Protein AF-A0A2E7HI90-F1 (afdb_monomer)

Sequence (122 aa):
MKPWMAPFAGALSGFTSFVAHAGGLPVQVFLLGIKLDKTVYIATTVGFFTMINYIKFAPYAAIGFFTETTLLTSAVLAPLAVLCMALGVRLHDTVNQKTFYRVCYTMLLVVGLKLLADGLEF

Structure (mmCIF, N/CA/C/O backbone):
data_AF-A0A2E7HI90-F1
#
_entry.id   AF-A0A2E7HI90-F1
#
loop_
_atom_site.group_PDB
_atom_site.id
_atom_site.type_symbol
_atom_site.label_atom_id
_atom_site.label_alt_id
_atom_site.label_comp_id
_atom_site.label_asym_id
_atom_site.label_entity_id
_atom_site.label_seq_id
_atom_site.pdbx_PDB_ins_code
_atom_site.Cartn_x
_atom_site.Cartn_y
_atom_site.Cartn_z
_atom_site.occupancy
_atom_site.B_iso_or_equiv
_atom_site.auth_seq_id
_atom_site.auth_comp_id
_atom_site.auth_asym_id
_atom_site.auth_atom_id
_atom_site.pdbx_PDB_model_num
ATOM 1 N N . MET A 1 1 ? -0.570 12.300 16.773 1.00 65.25 1 MET A N 1
ATOM 2 C CA . MET A 1 1 ? 0.740 12.005 16.139 1.00 65.25 1 MET A CA 1
ATOM 3 C C . MET A 1 1 ? 1.402 13.310 15.730 1.00 65.25 1 MET A C 1
ATOM 5 O O . MET A 1 1 ? 0.690 14.286 15.534 1.00 65.25 1 MET A O 1
ATOM 9 N N . LYS A 1 2 ? 2.738 13.362 15.672 1.00 79.69 2 LYS A N 1
ATOM 10 C CA . LYS A 1 2 ? 3.470 14.592 15.320 1.00 79.69 2 LYS A CA 1
ATOM 11 C C . LYS A 1 2 ? 3.372 14.849 13.803 1.00 79.69 2 LYS A C 1
ATOM 13 O O . LYS A 1 2 ? 3.481 13.888 13.043 1.00 79.69 2 LYS A O 1
ATOM 18 N N . PRO A 1 3 ? 3.194 16.105 13.351 1.00 78.50 3 PRO A N 1
ATOM 19 C CA . PRO A 1 3 ? 2.875 16.423 11.952 1.00 78.50 3 PRO A CA 1
ATOM 20 C C . PRO A 1 3 ? 3.974 16.026 10.953 1.00 78.50 3 PRO A C 1
ATOM 22 O O . PRO A 1 3 ? 3.670 15.704 9.811 1.00 78.50 3 PRO A O 1
ATOM 25 N N . TRP A 1 4 ? 5.236 15.956 11.384 1.00 85.06 4 TRP A N 1
ATOM 26 C CA . TRP A 1 4 ? 6.366 15.554 10.536 1.00 85.06 4 TRP A CA 1
ATOM 27 C C . TRP A 1 4 ? 6.364 14.063 10.153 1.00 85.06 4 TRP A C 1
ATOM 29 O O . TRP A 1 4 ? 7.019 13.669 9.191 1.00 85.06 4 TRP A O 1
ATOM 39 N N . MET A 1 5 ? 5.621 13.220 10.877 1.00 87.19 5 MET A N 1
ATOM 40 C CA . MET A 1 5 ? 5.600 11.776 10.619 1.00 87.19 5 MET A CA 1
ATOM 41 C C . MET A 1 5 ? 4.919 11.435 9.286 1.00 87.19 5 MET A C 1
ATOM 43 O O . MET A 1 5 ? 5.274 10.438 8.666 1.00 87.19 5 MET A O 1
ATOM 47 N N . ALA A 1 6 ? 3.966 12.260 8.839 1.00 86.12 6 ALA A N 1
ATOM 48 C CA . ALA A 1 6 ? 3.257 12.067 7.576 1.00 86.12 6 ALA A CA 1
ATOM 49 C C . ALA A 1 6 ? 4.175 12.233 6.347 1.00 86.12 6 ALA A C 1
ATOM 51 O O . ALA A 1 6 ? 4.278 11.282 5.569 1.00 86.12 6 ALA A O 1
ATOM 52 N N . PRO A 1 7 ? 4.892 13.365 6.165 1.00 90.25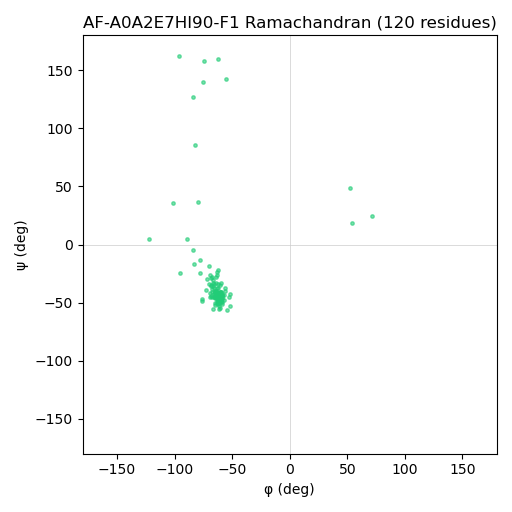 7 PRO A N 1
ATOM 53 C CA . PRO A 1 7 ? 5.813 13.509 5.039 1.00 90.25 7 PRO A CA 1
ATOM 54 C C . PRO A 1 7 ? 6.970 12.505 5.104 1.00 90.25 7 PRO A C 1
ATOM 56 O O . PRO A 1 7 ? 7.390 12.005 4.065 1.00 90.25 7 PRO A O 1
ATOM 59 N N . PHE A 1 8 ? 7.441 12.141 6.301 1.00 92.31 8 PHE A N 1
ATOM 60 C CA . PHE A 1 8 ? 8.480 11.122 6.458 1.00 92.31 8 PHE A CA 1
ATOM 61 C C . PHE A 1 8 ? 8.015 9.731 6.000 1.00 92.31 8 PHE A C 1
ATOM 63 O O . PHE A 1 8 ? 8.676 9.096 5.179 1.00 92.31 8 PHE A O 1
ATOM 70 N N . ALA A 1 9 ? 6.854 9.271 6.480 1.00 90.69 9 ALA A N 1
ATOM 71 C CA . ALA A 1 9 ? 6.281 7.992 6.064 1.00 90.69 9 ALA A CA 1
ATOM 72 C C . ALA A 1 9 ? 5.963 7.974 4.561 1.00 90.69 9 ALA A C 1
ATOM 74 O O . ALA A 1 9 ? 6.188 6.960 3.901 1.00 90.69 9 ALA A O 1
ATOM 75 N N . GLY A 1 10 ? 5.493 9.101 4.015 1.00 90.69 10 GLY A N 1
ATOM 76 C CA . GLY A 1 10 ? 5.239 9.268 2.587 1.00 90.69 10 GLY A CA 1
ATOM 77 C C . GLY A 1 10 ? 6.509 9.153 1.740 1.00 90.69 10 GLY A C 1
ATOM 78 O O . GLY A 1 10 ? 6.533 8.380 0.785 1.00 90.69 10 GLY A O 1
ATOM 79 N N . ALA A 1 11 ? 7.581 9.855 2.118 1.00 91.38 11 ALA A N 1
ATOM 80 C CA . ALA A 1 11 ? 8.864 9.795 1.419 1.00 91.38 11 ALA A CA 1
ATOM 81 C C . ALA A 1 11 ? 9.480 8.389 1.468 1.00 91.38 11 ALA A C 1
ATOM 83 O O . ALA A 1 11 ? 9.882 7.851 0.435 1.00 91.38 11 ALA A O 1
ATOM 84 N N . LEU A 1 12 ? 9.490 7.762 2.651 1.00 92.56 12 LEU A N 1
ATOM 85 C CA . LEU A 1 12 ? 10.012 6.407 2.826 1.00 92.56 12 LEU A CA 1
ATOM 86 C C . LEU A 1 12 ? 9.207 5.389 2.011 1.00 92.56 12 LEU A C 1
ATOM 88 O O . LEU A 1 12 ? 9.787 4.531 1.354 1.00 92.56 12 LEU A O 1
ATOM 92 N N . SER A 1 13 ? 7.879 5.519 2.001 1.00 92.12 13 SER A N 1
ATOM 93 C CA . SER A 1 13 ? 7.001 4.685 1.183 1.00 92.12 13 SER A CA 1
ATOM 94 C C . SER A 1 13 ? 7.254 4.869 -0.311 1.00 92.12 13 SER A C 1
ATOM 96 O O . SER A 1 13 ? 7.345 3.878 -1.028 1.00 92.12 13 SER A O 1
ATOM 98 N N . GLY A 1 14 ? 7.425 6.104 -0.792 1.00 90.25 14 GLY A N 1
ATOM 99 C CA . GLY A 1 14 ? 7.786 6.374 -2.186 1.00 90.25 14 GLY A CA 1
ATOM 100 C C . GLY A 1 14 ? 9.085 5.680 -2.589 1.00 90.25 14 GLY A C 1
ATOM 101 O O . GLY A 1 14 ? 9.118 4.968 -3.594 1.00 90.25 14 GLY A O 1
ATOM 102 N N . PHE A 1 15 ? 10.117 5.811 -1.755 1.00 90.62 15 PHE A N 1
ATOM 103 C CA . PHE A 1 15 ? 11.408 5.162 -1.964 1.00 90.62 15 PHE A CA 1
ATOM 104 C C . PHE A 1 15 ? 11.292 3.630 -1.999 1.00 90.62 15 PHE A C 1
ATOM 106 O O . PHE A 1 15 ? 11.664 3.004 -2.994 1.00 90.62 15 PHE A O 1
ATOM 113 N N . THR A 1 16 ? 10.711 3.007 -0.967 1.00 88.94 16 THR A N 1
ATOM 114 C CA . THR A 1 16 ? 10.599 1.538 -0.905 1.00 88.94 16 THR A CA 1
ATOM 1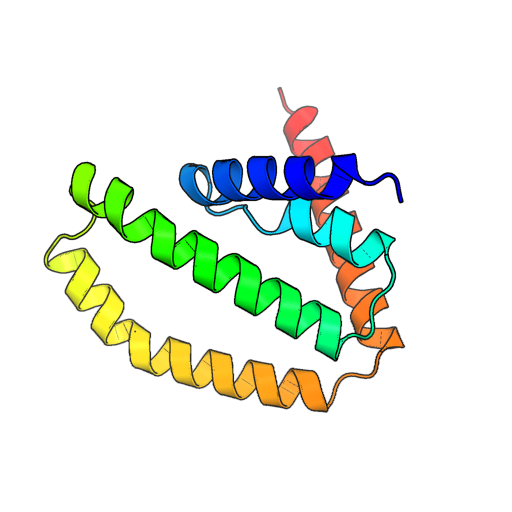15 C C . THR A 1 16 ? 9.649 0.977 -1.962 1.00 88.94 16 THR A C 1
ATOM 117 O O . THR A 1 16 ? 9.841 -0.145 -2.430 1.00 88.94 16 THR A O 1
ATOM 120 N N . SER A 1 17 ? 8.649 1.753 -2.390 1.00 88.94 17 SER A N 1
ATOM 121 C CA . SER A 1 17 ? 7.740 1.389 -3.479 1.00 88.94 17 SER A CA 1
ATOM 122 C C . SER A 1 17 ? 8.444 1.365 -4.834 1.00 88.94 17 SER A C 1
ATOM 124 O O . SER A 1 17 ? 8.091 0.546 -5.682 1.00 88.94 17 SER A O 1
ATOM 126 N N . PHE A 1 18 ? 9.417 2.249 -5.061 1.00 87.38 18 PHE A N 1
ATOM 127 C CA . PHE A 1 18 ? 10.195 2.255 -6.297 1.00 87.38 18 PHE A CA 1
ATOM 128 C C . PHE A 1 18 ? 11.245 1.136 -6.318 1.00 87.38 18 PHE A C 1
ATOM 130 O O . PHE A 1 18 ? 11.317 0.410 -7.303 1.00 87.38 18 PHE A O 1
ATOM 137 N N . VAL A 1 19 ? 12.002 0.965 -5.225 1.00 85.19 19 VAL A N 1
ATOM 138 C CA . VAL A 1 19 ? 13.139 0.027 -5.156 1.00 85.19 19 VAL A CA 1
ATOM 139 C C . VAL A 1 19 ? 12.702 -1.432 -5.008 1.00 85.19 19 VAL A C 1
ATOM 141 O O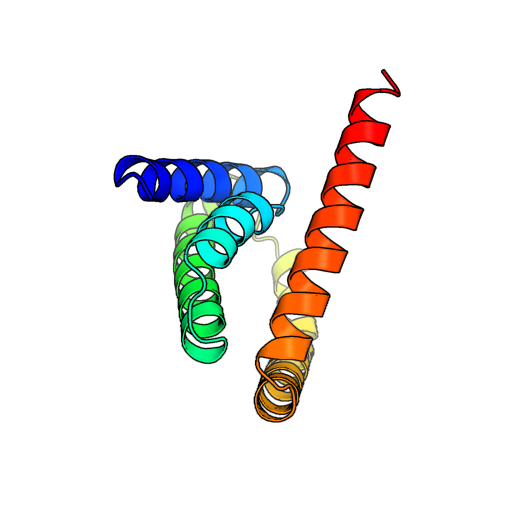 . VAL A 1 19 ? 13.188 -2.294 -5.728 1.00 85.19 19 VAL A O 1
ATOM 144 N N . ALA A 1 20 ? 11.792 -1.718 -4.074 1.00 84.50 20 ALA A N 1
ATOM 145 C CA . ALA A 1 20 ? 11.444 -3.088 -3.679 1.00 84.50 20 ALA A CA 1
ATOM 146 C C . ALA A 1 20 ? 9.953 -3.411 -3.861 1.00 84.50 20 ALA A C 1
ATOM 148 O O . ALA A 1 20 ? 9.483 -4.451 -3.409 1.00 84.50 20 ALA A O 1
ATOM 149 N N . HIS A 1 21 ? 9.174 -2.488 -4.439 1.00 85.31 21 HIS A N 1
ATOM 150 C CA . HIS A 1 21 ? 7.708 -2.548 -4.455 1.00 85.31 21 HIS A CA 1
ATOM 151 C C . HIS A 1 21 ? 7.074 -2.692 -3.050 1.00 85.31 21 HIS A C 1
ATOM 153 O O . HIS A 1 21 ? 5.899 -3.018 -2.901 1.00 85.31 21 HIS A O 1
ATOM 159 N N . ALA A 1 22 ? 7.833 -2.375 -1.997 1.00 83.81 22 ALA A N 1
ATOM 160 C CA . ALA A 1 22 ? 7.470 -2.565 -0.593 1.00 83.81 22 ALA A CA 1
ATOM 161 C C . ALA A 1 22 ? 7.005 -1.251 0.061 1.00 83.81 22 ALA A C 1
ATOM 163 O O . ALA A 1 22 ? 7.267 -0.970 1.233 1.00 83.81 22 ALA A O 1
ATOM 164 N N . GLY A 1 23 ? 6.304 -0.416 -0.711 1.00 85.31 23 GLY A N 1
ATOM 165 C CA . GLY A 1 23 ? 5.807 0.890 -0.269 1.00 85.31 23 GLY A CA 1
ATOM 166 C C . GLY A 1 23 ? 4.794 0.818 0.870 1.00 85.31 23 GLY A C 1
ATOM 167 O O . GLY A 1 23 ? 4.623 1.785 1.606 1.00 85.31 23 GLY A O 1
ATOM 168 N N . GLY A 1 24 ? 4.110 -0.317 1.025 1.00 87.50 24 GLY A N 1
ATOM 169 C CA . GLY A 1 24 ? 2.993 -0.473 1.953 1.00 87.50 24 GLY A CA 1
ATOM 170 C C . GLY A 1 24 ? 3.360 -0.232 3.415 1.00 87.50 24 GLY A C 1
ATOM 171 O O . GLY A 1 24 ? 2.596 0.407 4.130 1.00 87.50 24 GLY A O 1
ATOM 172 N N . LEU A 1 25 ? 4.501 -0.745 3.879 1.00 87.25 25 LEU A N 1
ATOM 173 C CA . LEU A 1 25 ? 4.782 -0.857 5.314 1.00 87.25 25 LEU A CA 1
ATOM 174 C C . LEU A 1 25 ? 4.861 0.503 6.042 1.00 87.25 25 LEU A C 1
ATOM 176 O O . LEU A 1 25 ? 4.147 0.667 7.032 1.00 87.25 25 LEU A O 1
ATOM 180 N N . PRO A 1 26 ? 5.632 1.506 5.564 1.00 89.56 26 PRO A N 1
ATOM 181 C CA . PRO A 1 26 ? 5.748 2.795 6.256 1.00 89.56 26 PRO A CA 1
ATOM 182 C C . PRO A 1 26 ? 4.407 3.522 6.405 1.00 89.56 26 PRO A C 1
ATOM 184 O O . PRO A 1 26 ? 4.090 4.066 7.465 1.00 89.56 26 PRO A O 1
ATOM 187 N N . VAL A 1 27 ? 3.588 3.492 5.352 1.00 91.31 27 VAL A N 1
ATOM 188 C CA . VAL A 1 27 ? 2.269 4.136 5.336 1.00 91.31 27 VAL A CA 1
ATOM 189 C C . VAL A 1 27 ? 1.271 3.368 6.186 1.00 91.31 27 VAL A C 1
ATOM 191 O O . VAL A 1 27 ? 0.515 3.991 6.924 1.00 91.31 27 VAL A O 1
ATOM 194 N N . GLN A 1 28 ? 1.299 2.034 6.168 1.00 90.25 28 GLN A N 1
ATOM 195 C CA . GLN A 1 28 ? 0.441 1.225 7.033 1.00 90.25 28 GLN A CA 1
ATOM 196 C C . GLN A 1 28 ? 0.734 1.476 8.516 1.00 90.25 28 GLN A C 1
ATOM 198 O O . GLN A 1 28 ? -0.208 1.667 9.280 1.00 90.25 28 GLN A O 1
ATOM 203 N N . VAL A 1 29 ? 2.008 1.545 8.925 1.00 88.94 29 VAL A N 1
ATOM 204 C CA . VAL A 1 29 ? 2.396 1.872 10.312 1.00 88.94 29 VAL A CA 1
ATOM 205 C C . VAL A 1 29 ? 1.855 3.242 10.723 1.00 88.94 29 VAL A C 1
ATOM 207 O O . VAL A 1 29 ? 1.285 3.388 11.806 1.00 88.94 29 VAL A O 1
ATOM 210 N N . PHE A 1 30 ? 1.976 4.242 9.846 1.00 91.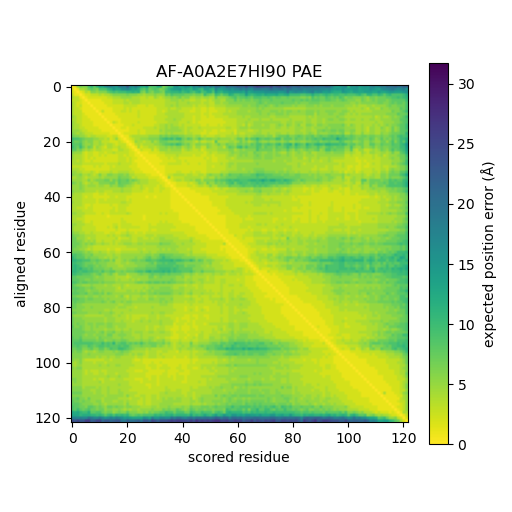00 30 PHE A N 1
ATOM 211 C CA . PHE A 1 30 ? 1.446 5.579 10.096 1.00 91.00 30 PHE A CA 1
ATOM 212 C C . PHE A 1 30 ? -0.092 5.585 10.195 1.00 91.00 30 PHE A C 1
ATOM 214 O O . PHE A 1 30 ? -0.647 6.056 11.190 1.00 91.00 30 PHE A O 1
ATOM 221 N N . LEU A 1 31 ? -0.791 5.028 9.202 1.00 90.88 31 LEU A N 1
ATOM 222 C CA . LEU A 1 31 ? -2.255 5.050 9.122 1.00 90.88 31 LEU A CA 1
ATOM 223 C C . LEU A 1 31 ? -2.925 4.196 10.212 1.00 90.88 31 LEU A C 1
ATOM 225 O O . LEU A 1 31 ? -3.960 4.587 10.750 1.00 90.88 31 LEU A O 1
ATOM 229 N N . LEU A 1 32 ? -2.334 3.058 10.594 1.00 88.62 32 LEU A N 1
ATOM 230 C CA . LEU A 1 32 ? -2.834 2.242 11.708 1.00 88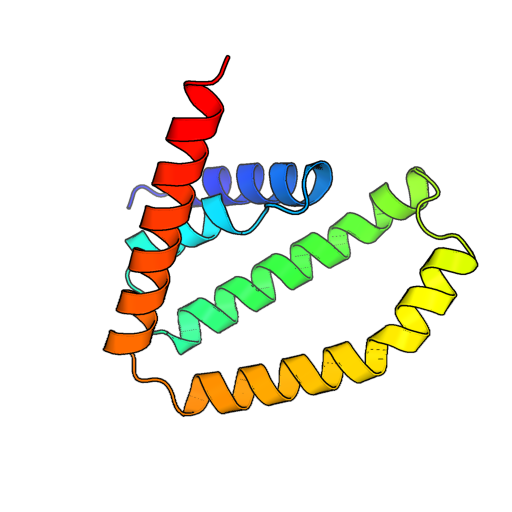.62 32 LEU A CA 1
ATOM 231 C C . LEU A 1 32 ? -2.634 2.940 13.062 1.00 88.62 32 LEU A C 1
ATOM 233 O O . LEU A 1 32 ? -3.397 2.689 13.995 1.00 88.62 32 LEU A O 1
ATOM 237 N N . GLY A 1 33 ? -1.638 3.825 13.178 1.00 85.75 33 GLY A N 1
ATOM 238 C CA . GLY A 1 33 ? -1.380 4.615 14.383 1.00 85.75 33 GLY A CA 1
ATOM 239 C C . GLY A 1 33 ? -2.435 5.694 14.651 1.00 85.75 33 GLY A C 1
ATOM 240 O O . GLY A 1 33 ? -2.768 5.949 15.809 1.00 85.75 33 GLY A O 1
ATOM 241 N N . ILE A 1 34 ? -3.005 6.291 13.598 1.00 88.69 34 ILE A N 1
ATOM 242 C CA . ILE A 1 34 ? -4.077 7.301 13.704 1.00 88.69 34 ILE A CA 1
ATOM 243 C C . ILE A 1 34 ? -5.489 6.702 13.844 1.00 88.69 34 ILE A C 1
ATOM 245 O O . ILE A 1 34 ? -6.429 7.456 14.080 1.00 88.69 34 ILE A O 1
ATOM 249 N N . LYS A 1 35 ? -5.645 5.370 13.757 1.00 85.56 35 LYS A N 1
ATOM 250 C CA . LYS A 1 35 ? -6.905 4.629 13.998 1.00 85.56 35 LYS A CA 1
ATOM 251 C C . LYS A 1 35 ? -8.117 5.151 13.205 1.00 85.56 35 LYS A C 1
ATOM 253 O O . LYS A 1 35 ? -9.193 5.360 13.761 1.00 85.56 35 LYS A O 1
ATOM 258 N N . LEU A 1 36 ? -7.947 5.349 11.899 1.00 87.88 36 LEU A N 1
ATOM 259 C CA . LEU A 1 36 ? -9.025 5.767 10.997 1.00 87.88 36 LEU A CA 1
ATOM 260 C C . LEU A 1 36 ? -10.174 4.747 10.911 1.00 87.88 36 LEU A C 1
ATOM 262 O O . LEU A 1 36 ? -10.007 3.549 11.158 1.00 87.88 36 LEU A O 1
ATOM 266 N N . ASP A 1 37 ? -11.343 5.204 10.466 1.00 92.38 37 ASP A N 1
ATOM 267 C CA . ASP A 1 37 ? -12.364 4.291 9.951 1.00 92.38 37 ASP A CA 1
ATOM 268 C C . ASP A 1 37 ? -11.778 3.422 8.816 1.00 92.38 37 ASP A C 1
ATOM 270 O O . ASP A 1 37 ? -10.965 3.907 8.027 1.00 92.38 37 ASP A O 1
ATOM 274 N N . LYS A 1 38 ? -12.153 2.137 8.729 1.00 91.56 38 LYS A N 1
ATOM 275 C CA . LYS A 1 38 ? -11.610 1.191 7.735 1.00 91.56 38 LYS A CA 1
ATOM 276 C C . LYS A 1 38 ? -11.796 1.706 6.311 1.00 91.56 38 LYS A C 1
ATOM 278 O O . LYS A 1 38 ? -10.898 1.554 5.487 1.00 91.56 38 LYS A O 1
ATOM 283 N N . THR A 1 39 ? -12.937 2.317 6.004 1.00 93.00 39 THR A N 1
ATOM 284 C CA . THR A 1 39 ? -13.206 2.831 4.658 1.00 93.00 39 THR A CA 1
ATOM 285 C C . THR A 1 39 ? -12.315 4.025 4.350 1.00 93.00 39 THR A C 1
ATOM 287 O O . THR A 1 39 ? -11.719 4.071 3.278 1.00 93.00 39 THR A O 1
ATOM 290 N N . VAL A 1 40 ? -12.126 4.936 5.308 1.00 93.75 40 VAL A N 1
ATOM 291 C CA . VAL A 1 40 ? -11.202 6.073 5.155 1.00 93.75 40 VAL A CA 1
ATOM 292 C C . VAL A 1 40 ? -9.755 5.592 5.030 1.00 93.75 40 VAL A C 1
ATOM 294 O O . VAL A 1 40 ? -9.007 6.103 4.199 1.00 93.75 40 VAL A O 1
ATOM 297 N N . TYR A 1 41 ? -9.361 4.580 5.806 1.00 93.12 41 TYR A N 1
ATOM 298 C CA . TYR A 1 41 ? -8.044 3.951 5.728 1.00 93.12 41 TYR A CA 1
ATOM 299 C C . TYR A 1 41 ? -7.776 3.376 4.333 1.00 93.12 41 TYR A C 1
ATOM 301 O O . TYR A 1 41 ? -6.741 3.672 3.730 1.00 93.12 41 TYR A O 1
ATOM 309 N N . ILE A 1 42 ? -8.709 2.577 3.805 1.00 93.38 42 ILE A N 1
ATOM 310 C CA . ILE A 1 42 ? -8.566 1.949 2.488 1.00 93.38 42 ILE A CA 1
ATOM 311 C C . ILE A 1 42 ? -8.596 3.005 1.388 1.00 93.38 42 ILE A C 1
ATOM 313 O O . ILE A 1 42 ? -7.711 2.997 0.539 1.00 93.38 42 ILE A O 1
ATOM 317 N N . ALA A 1 43 ? -9.524 3.963 1.437 1.00 93.62 43 ALA A N 1
ATOM 318 C CA . ALA A 1 43 ? -9.595 5.050 0.462 1.00 93.62 43 ALA A CA 1
ATOM 319 C C . ALA A 1 43 ? -8.297 5.873 0.421 1.00 93.62 43 ALA A C 1
ATOM 321 O O . ALA A 1 43 ? -7.771 6.154 -0.655 1.00 93.62 43 ALA A O 1
ATOM 322 N N . THR A 1 44 ? -7.740 6.197 1.592 1.00 94.25 44 THR A N 1
ATOM 323 C CA . THR A 1 44 ? -6.476 6.939 1.710 1.00 94.25 44 THR A CA 1
ATOM 324 C C . THR A 1 44 ? -5.310 6.130 1.153 1.00 94.25 44 THR A C 1
ATOM 326 O O . THR A 1 44 ? -4.504 6.656 0.392 1.00 94.25 44 THR A O 1
ATOM 329 N N . THR A 1 45 ? -5.235 4.842 1.494 1.00 93.19 45 THR A N 1
ATOM 330 C CA . THR A 1 45 ? -4.181 3.936 1.016 1.00 93.19 45 THR A CA 1
ATOM 331 C C . THR A 1 45 ? -4.234 3.780 -0.503 1.00 93.19 45 THR A C 1
ATOM 333 O O . THR A 1 45 ? -3.210 3.924 -1.168 1.00 93.19 45 THR A O 1
ATOM 336 N N . VAL A 1 46 ? -5.424 3.538 -1.061 1.00 94.00 46 VAL A N 1
ATOM 337 C CA . VAL A 1 46 ? -5.632 3.412 -2.509 1.00 94.00 46 VAL A CA 1
ATOM 338 C C . VAL A 1 46 ? -5.252 4.712 -3.210 1.00 94.00 46 VAL A C 1
ATOM 340 O O . VAL A 1 46 ? -4.401 4.680 -4.089 1.00 94.00 46 VAL A O 1
ATOM 343 N N . GLY A 1 47 ? -5.790 5.859 -2.784 1.00 94.88 47 GLY A N 1
ATOM 344 C CA . GLY A 1 47 ? -5.474 7.150 -3.402 1.00 94.88 47 GLY A CA 1
ATOM 345 C C . GLY A 1 47 ? -3.981 7.487 -3.355 1.00 94.88 47 GLY A C 1
ATOM 346 O O . GLY A 1 47 ? -3.400 7.902 -4.359 1.00 94.88 47 GLY A O 1
ATOM 347 N N . PHE A 1 48 ? -3.336 7.236 -2.214 1.00 93.75 48 PHE A N 1
ATOM 348 C CA . PHE A 1 48 ? -1.903 7.442 -2.037 1.00 93.75 48 PHE A CA 1
ATOM 349 C C . PHE A 1 48 ? -1.068 6.573 -2.989 1.00 93.75 48 PHE A C 1
ATOM 351 O O . PHE A 1 48 ? -0.202 7.087 -3.701 1.00 93.75 48 PHE A O 1
ATOM 358 N N . PHE A 1 49 ? -1.341 5.264 -3.059 1.00 93.81 49 PHE A N 1
ATOM 359 C CA . PHE A 1 49 ? -0.597 4.379 -3.955 1.00 93.81 49 PHE A CA 1
ATOM 360 C C . PHE A 1 49 ? -0.943 4.593 -5.423 1.00 93.81 49 PHE A C 1
ATOM 362 O O . PHE A 1 49 ? -0.061 4.425 -6.259 1.00 93.81 49 PHE A O 1
ATOM 369 N N . THR A 1 50 ? -2.159 5.010 -5.768 1.00 94.50 50 THR A N 1
ATOM 370 C CA . THR A 1 50 ? -2.488 5.423 -7.136 1.00 94.50 50 THR A CA 1
ATOM 371 C C . THR A 1 50 ? -1.613 6.597 -7.560 1.00 94.50 50 THR A C 1
ATOM 373 O O . THR A 1 50 ? -0.986 6.527 -8.614 1.00 94.50 50 THR A O 1
ATOM 376 N N . MET A 1 51 ? -1.486 7.632 -6.722 1.00 94.62 51 MET A N 1
ATOM 377 C CA . MET A 1 51 ? -0.626 8.782 -7.016 1.00 94.62 51 MET A CA 1
ATOM 378 C C . MET A 1 51 ? 0.845 8.372 -7.152 1.00 94.62 51 MET A C 1
ATOM 380 O O . MET A 1 51 ? 1.488 8.725 -8.138 1.00 94.62 51 MET A O 1
ATOM 384 N N . ILE A 1 52 ? 1.373 7.577 -6.213 1.00 92.62 52 ILE A N 1
ATOM 385 C CA . ILE A 1 52 ? 2.755 7.082 -6.293 1.00 92.62 52 ILE A CA 1
ATOM 386 C C . ILE A 1 52 ? 2.983 6.279 -7.569 1.00 92.62 52 ILE A C 1
ATOM 388 O O . ILE A 1 52 ? 3.961 6.517 -8.270 1.00 92.62 52 ILE A O 1
ATOM 392 N N . ASN A 1 53 ? 2.106 5.324 -7.880 1.00 92.44 53 ASN A N 1
ATOM 393 C CA . ASN A 1 53 ? 2.282 4.484 -9.060 1.00 92.44 53 ASN A CA 1
ATOM 394 C C . ASN A 1 53 ? 2.146 5.291 -10.355 1.00 92.44 53 ASN A C 1
ATOM 396 O O . ASN A 1 53 ? 2.844 4.990 -11.316 1.00 92.44 53 ASN A O 1
ATOM 400 N N . TYR A 1 54 ? 1.339 6.354 -10.366 1.00 93.19 54 TYR A N 1
ATOM 401 C CA . TYR A 1 54 ? 1.300 7.281 -11.491 1.00 93.19 54 TYR A CA 1
ATOM 402 C C . TYR A 1 54 ? 2.625 8.038 -11.649 1.00 93.19 54 TYR A C 1
ATOM 404 O O . TYR A 1 54 ? 3.177 8.095 -12.743 1.00 93.19 54 TYR A O 1
ATOM 412 N N . ILE A 1 55 ? 3.200 8.542 -10.551 1.00 92.56 55 ILE A N 1
ATOM 413 C CA . ILE A 1 55 ? 4.512 9.208 -10.567 1.00 92.56 55 ILE A CA 1
ATOM 414 C C . ILE A 1 55 ? 5.612 8.254 -11.056 1.00 92.56 55 ILE A C 1
ATOM 416 O O . ILE A 1 55 ? 6.512 8.692 -11.768 1.00 92.56 55 ILE A O 1
ATOM 420 N N . LYS A 1 56 ? 5.528 6.950 -10.742 1.00 89.19 56 LYS A N 1
ATOM 421 C CA . LYS A 1 56 ? 6.501 5.937 -11.191 1.00 89.19 56 LYS A CA 1
ATOM 422 C C . LYS A 1 56 ? 6.571 5.759 -12.707 1.00 89.19 56 LYS A C 1
ATOM 424 O O . LYS A 1 56 ? 7.600 5.284 -13.181 1.00 89.19 56 LYS A O 1
ATOM 429 N N . PHE A 1 57 ? 5.542 6.138 -13.470 1.00 89.94 57 PHE A N 1
ATOM 430 C CA . PHE A 1 57 ? 5.570 5.990 -14.929 1.00 89.94 57 PHE A C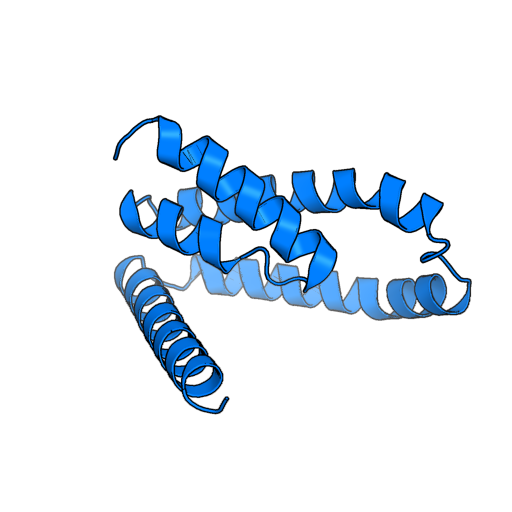A 1
ATOM 431 C C . PHE A 1 57 ? 6.763 6.711 -15.561 1.00 89.94 57 PHE A C 1
ATOM 433 O O . PHE A 1 57 ? 7.434 6.132 -16.409 1.00 89.94 57 PHE A O 1
ATOM 440 N N . ALA A 1 58 ? 7.066 7.937 -15.124 1.00 91.56 58 ALA A N 1
ATOM 441 C CA . ALA A 1 58 ? 8.183 8.715 -15.658 1.00 91.56 58 ALA A CA 1
ATOM 442 C C . ALA A 1 58 ? 9.555 8.031 -15.449 1.00 91.56 58 ALA A C 1
ATOM 444 O O . ALA A 1 58 ? 10.244 7.784 -16.440 1.00 91.56 58 ALA A O 1
ATOM 445 N N . PRO A 1 59 ? 9.969 7.663 -14.218 1.00 90.00 59 PRO A N 1
ATOM 446 C CA . PRO A 1 59 ? 11.234 6.966 -14.012 1.00 90.00 59 PRO A CA 1
ATOM 447 C C . PRO A 1 59 ? 11.245 5.556 -14.617 1.00 90.00 59 PRO A C 1
ATOM 449 O O . PRO A 1 59 ? 12.284 5.143 -15.117 1.00 90.00 59 PRO A O 1
ATOM 452 N N . TYR A 1 60 ? 10.120 4.830 -14.651 1.00 90.25 60 TYR A N 1
ATOM 453 C CA . TYR A 1 60 ? 10.041 3.529 -15.335 1.00 90.25 60 TYR A CA 1
ATOM 454 C C . TYR A 1 60 ? 10.222 3.647 -16.851 1.00 90.25 60 TYR A C 1
ATOM 456 O O . TYR A 1 60 ? 10.896 2.811 -17.453 1.00 90.25 60 TYR A O 1
ATOM 464 N N . ALA A 1 61 ? 9.697 4.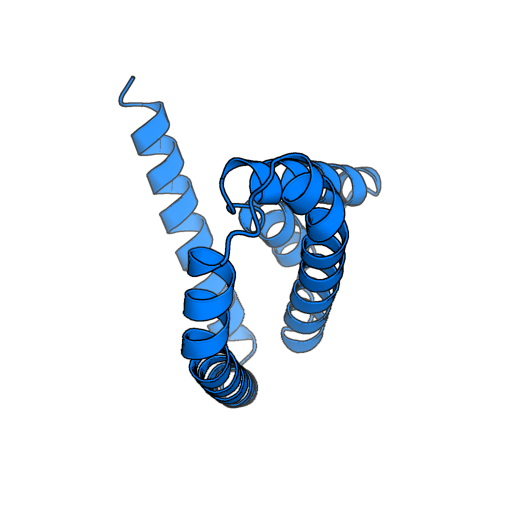706 -17.467 1.00 89.69 61 ALA A N 1
ATOM 465 C CA . ALA A 1 61 ? 9.960 4.999 -18.870 1.00 89.69 61 ALA A CA 1
ATOM 466 C C . ALA A 1 61 ? 11.433 5.357 -19.101 1.00 89.69 61 ALA A C 1
ATOM 468 O O . ALA A 1 61 ? 12.038 4.845 -20.039 1.00 89.69 61 ALA A O 1
ATOM 469 N N . ALA A 1 62 ? 12.031 6.161 -18.216 1.00 91.06 62 ALA A N 1
ATOM 470 C CA . ALA A 1 62 ? 13.431 6.568 -18.324 1.00 91.06 62 ALA A CA 1
ATOM 471 C C . ALA A 1 62 ? 14.421 5.390 -18.242 1.00 91.06 62 ALA A C 1
ATOM 473 O O . ALA A 1 62 ? 15.446 5.414 -18.918 1.00 91.06 62 ALA A O 1
ATOM 474 N N . ILE A 1 63 ? 14.114 4.350 -17.456 1.00 91.69 63 ILE A N 1
ATOM 475 C CA . ILE A 1 63 ? 14.945 3.134 -17.342 1.00 91.69 63 ILE A CA 1
ATOM 476 C C . ILE A 1 63 ? 14.591 2.047 -18.374 1.00 91.69 63 ILE A C 1
ATOM 478 O O . ILE A 1 63 ? 15.133 0.948 -18.303 1.00 91.69 63 ILE A O 1
ATOM 482 N N . GLY A 1 64 ? 13.669 2.313 -19.309 1.00 88.69 64 GLY A N 1
ATOM 483 C CA . GLY A 1 64 ? 13.274 1.351 -20.345 1.00 88.69 64 GLY A CA 1
ATOM 484 C C . GLY A 1 64 ? 12.447 0.163 -19.837 1.00 88.69 64 GLY A C 1
ATOM 485 O O . GLY A 1 64 ? 12.434 -0.892 -20.464 1.00 88.69 64 GLY A O 1
ATOM 486 N N . PHE A 1 65 ? 11.743 0.308 -18.710 1.00 88.25 65 PHE A N 1
ATOM 487 C CA . PHE A 1 65 ? 10.950 -0.771 -18.104 1.00 88.25 65 PHE A CA 1
ATOM 488 C C . PHE A 1 65 ? 9.774 -1.230 -18.991 1.00 88.25 65 PHE A C 1
ATOM 490 O O . PHE A 1 65 ? 9.338 -2.385 -18.936 1.00 88.25 65 PHE A O 1
ATOM 497 N N . PHE A 1 66 ? 9.253 -0.324 -19.825 1.00 89.31 66 PHE A N 1
ATOM 498 C CA . PHE A 1 66 ? 8.162 -0.601 -20.758 1.00 89.31 66 PHE A CA 1
ATOM 499 C C . PHE A 1 66 ? 8.689 -1.258 -22.038 1.00 89.31 66 PHE A C 1
ATOM 501 O O . PHE A 1 66 ? 8.952 -0.593 -23.036 1.00 89.31 66 PHE A O 1
ATOM 508 N N . THR A 1 67 ? 8.824 -2.581 -21.997 1.00 92.31 67 THR A N 1
ATOM 509 C CA . THR A 1 67 ? 9.089 -3.415 -23.178 1.00 92.31 67 THR A CA 1
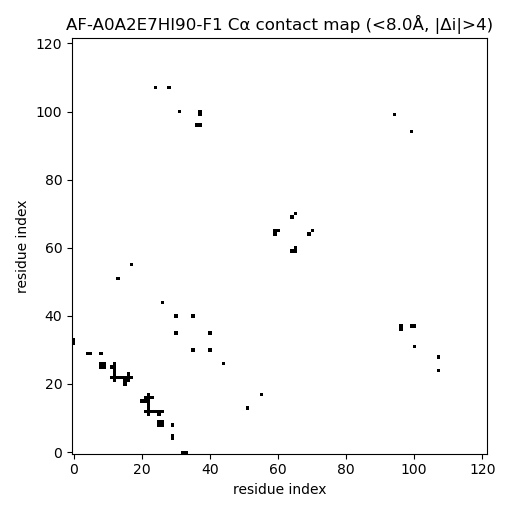ATOM 510 C C . THR A 1 67 ? 7.791 -4.004 -23.730 1.00 92.31 67 THR A C 1
ATOM 512 O O . THR A 1 67 ? 6.783 -4.066 -23.019 1.00 92.31 67 THR A O 1
ATOM 515 N N . GLU A 1 68 ? 7.808 -4.480 -24.978 1.00 92.69 68 GLU A N 1
ATOM 516 C CA . GLU A 1 68 ? 6.669 -5.183 -25.588 1.00 92.69 68 GLU A CA 1
ATOM 517 C C . GLU A 1 68 ? 6.191 -6.349 -24.707 1.00 92.69 68 GLU A C 1
ATOM 519 O O . GLU A 1 68 ? 5.003 -6.453 -24.400 1.00 92.69 68 GLU A O 1
ATOM 524 N N . THR A 1 69 ? 7.122 -7.158 -24.193 1.00 93.44 69 THR A N 1
ATOM 525 C CA . THR A 1 69 ? 6.825 -8.271 -23.284 1.00 93.44 69 THR A CA 1
ATOM 526 C C . THR A 1 69 ? 6.136 -7.799 -22.004 1.00 93.44 69 THR A C 1
ATOM 528 O O . THR A 1 69 ? 5.125 -8.380 -21.602 1.00 93.44 69 THR A O 1
ATOM 531 N N . THR A 1 70 ? 6.638 -6.736 -21.362 1.00 92.12 70 THR A N 1
ATOM 532 C CA . THR A 1 70 ? 6.032 -6.185 -20.137 1.00 92.12 70 THR A CA 1
ATOM 533 C C . THR A 1 70 ? 4.619 -5.667 -20.406 1.00 92.12 70 THR A C 1
ATOM 535 O O . THR A 1 70 ? 3.713 -5.899 -19.604 1.00 92.12 70 THR A O 1
ATOM 538 N N . LEU A 1 71 ? 4.407 -4.992 -21.540 1.00 93.12 71 LEU A N 1
ATOM 539 C CA . LEU A 1 71 ? 3.110 -4.433 -21.922 1.00 93.12 71 LEU A CA 1
ATOM 540 C C . LEU A 1 71 ? 2.089 -5.523 -22.256 1.00 93.12 71 LEU A C 1
ATOM 542 O O . LEU A 1 71 ? 0.969 -5.466 -21.752 1.00 93.12 71 LEU A O 1
ATOM 546 N N . LEU A 1 72 ? 2.473 -6.545 -23.025 1.00 95.81 72 LEU A N 1
ATOM 547 C CA . LEU A 1 72 ? 1.602 -7.682 -23.339 1.00 95.81 72 LEU A CA 1
ATOM 548 C C . LEU A 1 72 ? 1.248 -8.479 -22.083 1.00 95.81 72 LEU A C 1
ATOM 550 O O . LEU A 1 72 ? 0.078 -8.783 -21.854 1.00 95.81 72 LEU A O 1
ATOM 554 N N . THR A 1 73 ? 2.235 -8.750 -21.226 1.00 94.50 73 THR A N 1
ATOM 555 C CA . THR A 1 73 ? 2.002 -9.433 -19.945 1.00 94.50 73 THR A CA 1
ATOM 556 C C . THR A 1 73 ? 1.037 -8.626 -19.075 1.00 94.50 73 THR A C 1
ATOM 558 O O . THR A 1 73 ? 0.085 -9.175 -18.524 1.00 94.50 73 THR A O 1
ATOM 561 N N . SER A 1 74 ? 1.223 -7.305 -19.005 1.00 93.44 74 SER A N 1
ATOM 562 C CA . SER A 1 74 ? 0.325 -6.411 -18.267 1.00 93.44 74 SER A CA 1
ATOM 563 C C . SER A 1 74 ? -1.084 -6.393 -18.863 1.00 93.44 74 SER A C 1
ATOM 565 O O . SER A 1 74 ? -2.054 -6.410 -18.112 1.00 93.44 74 SER A O 1
ATOM 567 N N . ALA A 1 75 ? -1.219 -6.404 -20.192 1.00 95.12 75 ALA A N 1
ATOM 568 C CA . ALA A 1 75 ? -2.513 -6.422 -20.870 1.00 95.12 75 ALA A CA 1
ATOM 569 C C . ALA A 1 75 ? -3.289 -7.720 -20.600 1.00 95.12 75 ALA A C 1
ATOM 571 O O . ALA A 1 75 ? -4.487 -7.668 -20.331 1.00 95.12 75 ALA A O 1
ATOM 572 N N . VAL A 1 76 ? -2.610 -8.871 -20.599 1.00 96.88 76 VAL A N 1
ATOM 573 C CA . VAL A 1 76 ? -3.218 -10.170 -20.259 1.00 96.88 76 VAL A CA 1
ATOM 574 C C . VAL A 1 76 ? -3.640 -10.225 -18.788 1.00 96.88 76 VAL A C 1
ATOM 576 O O . VAL A 1 76 ? -4.677 -10.799 -18.462 1.00 96.88 76 VAL A O 1
ATOM 579 N N . LEU A 1 77 ? -2.867 -9.605 -17.892 1.00 96.19 77 LEU A N 1
ATOM 580 C CA . LEU A 1 77 ? -3.172 -9.565 -16.460 1.00 96.19 77 LEU A CA 1
ATOM 581 C C . LEU A 1 77 ? -4.170 -8.462 -16.073 1.00 96.19 77 LEU A C 1
ATOM 583 O O . LEU A 1 77 ? -4.762 -8.539 -14.997 1.00 96.19 77 LEU A O 1
ATOM 587 N N . ALA A 1 78 ? -4.405 -7.458 -16.922 1.00 95.69 78 ALA A N 1
ATOM 588 C CA . ALA A 1 78 ? -5.298 -6.340 -16.615 1.00 95.69 78 ALA A CA 1
ATOM 589 C C . ALA A 1 78 ? -6.745 -6.777 -16.292 1.00 95.69 78 ALA A C 1
ATOM 591 O O . ALA A 1 78 ? -7.276 -6.315 -15.279 1.00 95.69 78 ALA A O 1
ATOM 592 N N . PRO A 1 79 ? -7.384 -7.704 -17.039 1.00 95.19 79 PRO A N 1
ATOM 593 C CA . PRO A 1 79 ? -8.701 -8.226 -16.673 1.00 95.19 79 PRO A CA 1
ATOM 594 C C . PRO A 1 79 ? -8.701 -8.907 -15.302 1.00 95.19 79 PRO A C 1
ATOM 596 O O . PRO A 1 79 ? -9.613 -8.701 -14.502 1.00 95.19 79 PRO A O 1
ATOM 599 N N . LEU A 1 80 ? -7.651 -9.678 -15.001 1.00 96.44 80 LEU A N 1
ATOM 600 C CA . LEU A 1 80 ? -7.505 -10.340 -13.708 1.00 96.44 80 LEU A CA 1
ATOM 601 C C . LEU A 1 80 ? -7.363 -9.315 -12.576 1.00 96.44 80 LEU A C 1
ATOM 603 O O . LEU A 1 80 ? -7.984 -9.475 -11.529 1.00 96.44 80 LEU A O 1
ATOM 607 N N . ALA A 1 81 ? -6.618 -8.229 -12.794 1.00 94.00 81 ALA A N 1
ATOM 608 C CA . ALA A 1 81 ? -6.495 -7.142 -11.828 1.00 94.00 81 ALA A CA 1
ATOM 609 C C . ALA A 1 81 ? -7.853 -6.484 -11.525 1.00 94.00 81 ALA A C 1
ATOM 611 O O . ALA A 1 81 ? -8.169 -6.247 -10.358 1.00 94.00 81 ALA A O 1
ATOM 612 N N . VAL A 1 82 ? -8.687 -6.254 -12.548 1.00 95.50 82 VAL A N 1
ATOM 613 C CA . VAL A 1 82 ? -10.048 -5.716 -12.376 1.00 95.50 82 VAL A CA 1
ATOM 614 C C . VAL A 1 82 ? -10.928 -6.682 -11.576 1.00 95.50 82 VAL A C 1
ATOM 616 O O . VAL A 1 82 ? -11.626 -6.255 -10.656 1.00 95.50 82 VAL A O 1
ATOM 619 N N . LEU A 1 83 ? -10.863 -7.985 -11.866 1.00 97.12 83 LEU A N 1
ATOM 620 C CA . LEU A 1 83 ? -11.602 -9.005 -11.114 1.00 97.12 83 LEU A CA 1
ATOM 621 C C . LEU A 1 83 ? -11.166 -9.052 -9.644 1.00 97.12 83 LEU A C 1
ATOM 623 O O . LEU A 1 83 ? -12.010 -9.016 -8.748 1.00 97.12 83 LEU A O 1
ATOM 627 N N . CYS A 1 84 ? -9.859 -9.068 -9.382 1.00 95.38 84 CYS A N 1
ATOM 628 C CA . CYS A 1 84 ? -9.307 -9.037 -8.029 1.00 95.38 84 CYS A CA 1
ATOM 629 C C . CYS A 1 84 ? -9.708 -7.763 -7.273 1.00 95.38 84 CYS A C 1
ATOM 631 O O . CYS A 1 84 ? -10.066 -7.838 -6.099 1.00 95.38 84 CYS A O 1
ATOM 633 N N . MET A 1 85 ? -9.707 -6.604 -7.939 1.00 94.69 85 MET A N 1
ATOM 634 C CA . MET A 1 85 ? -10.171 -5.344 -7.355 1.00 94.69 85 MET A CA 1
ATOM 635 C C . MET A 1 85 ? -11.654 -5.421 -6.974 1.00 94.69 85 MET A C 1
ATOM 637 O O . MET A 1 85 ? -12.013 -5.071 -5.851 1.00 94.69 85 MET A O 1
ATOM 641 N N . ALA A 1 86 ? -12.511 -5.924 -7.866 1.00 95.19 86 ALA A N 1
ATOM 642 C CA . ALA A 1 86 ? -13.939 -6.078 -7.595 1.00 95.19 86 ALA A CA 1
ATOM 643 C C . ALA A 1 86 ? -14.204 -7.029 -6.414 1.00 95.19 86 ALA A C 1
ATOM 645 O O . ALA A 1 86 ? -15.032 -6.731 -5.551 1.00 95.19 86 ALA A O 1
ATOM 646 N N . LEU A 1 87 ? -13.472 -8.146 -6.337 1.00 96.00 87 LEU A N 1
ATOM 647 C CA . LEU A 1 87 ? -13.522 -9.062 -5.194 1.00 96.00 87 LEU A CA 1
ATOM 648 C C . LEU A 1 87 ? -13.047 -8.385 -3.904 1.00 96.00 87 LEU A C 1
ATOM 650 O O . LEU A 1 87 ? -13.684 -8.541 -2.865 1.00 96.00 87 LEU A O 1
ATOM 654 N N . GLY A 1 88 ? -11.975 -7.594 -3.973 1.00 92.81 88 GLY A N 1
ATOM 655 C CA . GLY A 1 88 ? -11.455 -6.826 -2.845 1.00 92.81 88 GLY A CA 1
ATOM 656 C C . GLY A 1 88 ? -12.464 -5.816 -2.297 1.00 92.81 88 GLY A C 1
ATOM 657 O O . GLY A 1 88 ? -12.628 -5.729 -1.083 1.00 92.81 88 GLY A O 1
ATOM 658 N N . VAL A 1 89 ? -13.193 -5.111 -3.170 1.00 93.38 89 VAL A N 1
ATOM 659 C CA . VAL A 1 89 ? -14.266 -4.182 -2.769 1.00 93.38 89 VAL A CA 1
ATOM 660 C C . VAL A 1 89 ? -15.407 -4.928 -2.076 1.00 93.38 89 VAL A C 1
ATOM 662 O O . VAL A 1 89 ? -15.833 -4.531 -0.996 1.00 93.38 89 VAL A O 1
ATOM 665 N N . ARG A 1 90 ? -15.853 -6.064 -2.629 1.00 93.69 90 ARG A N 1
ATOM 666 C CA . ARG A 1 90 ? -16.894 -6.884 -1.984 1.00 93.69 90 ARG A CA 1
ATOM 667 C C . ARG A 1 90 ? -16.451 -7.409 -0.622 1.00 93.69 90 ARG A C 1
ATOM 669 O O . ARG A 1 90 ? -17.219 -7.372 0.335 1.00 93.69 90 ARG A O 1
ATOM 676 N N . LEU A 1 91 ? -15.212 -7.890 -0.526 1.00 92.56 91 LEU A N 1
ATOM 677 C CA . LEU A 1 91 ? -14.651 -8.373 0.729 1.00 92.56 91 LEU A CA 1
ATOM 678 C C . LEU A 1 91 ? -14.559 -7.237 1.749 1.00 92.56 91 LEU A C 1
ATOM 680 O O . LEU A 1 91 ? -14.957 -7.422 2.898 1.00 92.56 91 LEU A O 1
ATOM 684 N N . HIS A 1 92 ? -14.103 -6.054 1.328 1.00 91.50 92 HIS A N 1
ATOM 685 C CA . HIS A 1 92 ? -14.095 -4.862 2.168 1.00 91.50 92 HIS A CA 1
ATOM 686 C C . HIS A 1 92 ? -15.471 -4.628 2.774 1.00 91.50 92 HIS A C 1
ATOM 688 O O . HIS A 1 92 ? -15.554 -4.581 3.995 1.00 91.50 92 HIS A O 1
ATOM 694 N N . ASP A 1 93 ? -16.544 -4.583 1.989 1.00 89.19 93 ASP A N 1
ATOM 695 C CA . ASP A 1 93 ? -17.891 -4.298 2.502 1.00 89.19 93 ASP A CA 1
ATOM 696 C C . ASP A 1 93 ? -18.372 -5.319 3.549 1.00 89.19 93 ASP A C 1
ATOM 698 O O . ASP A 1 93 ? -19.045 -4.954 4.513 1.00 89.19 93 ASP A O 1
ATOM 702 N N . THR A 1 94 ? -17.966 -6.587 3.427 1.00 91.31 94 THR A N 1
ATOM 703 C CA . THR A 1 94 ? -18.348 -7.649 4.379 1.00 91.31 94 THR A CA 1
ATOM 704 C C . THR A 1 94 ? -17.564 -7.643 5.696 1.00 91.31 94 THR A C 1
ATOM 706 O O . THR A 1 94 ? -18.045 -8.146 6.714 1.00 91.31 94 THR A O 1
ATOM 709 N N . VAL A 1 95 ? -16.347 -7.093 5.716 1.00 91.81 95 VAL A N 1
ATOM 710 C CA . VAL A 1 95 ? -15.447 -7.174 6.878 1.00 91.81 95 VAL A CA 1
ATOM 711 C C . VAL A 1 95 ? -15.773 -6.075 7.889 1.00 91.81 95 VAL A C 1
ATOM 713 O O . VAL A 1 95 ? -15.757 -4.889 7.569 1.00 91.81 95 VAL A O 1
ATOM 716 N N . ASN A 1 96 ? -15.994 -6.431 9.154 1.00 92.81 96 ASN A N 1
ATOM 717 C CA . ASN A 1 96 ? -16.209 -5.430 10.202 1.00 92.81 96 ASN A CA 1
ATOM 718 C C . ASN A 1 96 ? -14.898 -4.707 10.608 1.00 92.81 96 ASN A C 1
ATOM 720 O O . ASN A 1 96 ? -13.793 -5.234 10.453 1.00 92.81 96 ASN A O 1
ATOM 724 N N . GLN A 1 97 ? -15.024 -3.507 11.188 1.00 91.62 97 GLN A N 1
ATOM 725 C CA . GLN A 1 97 ? -13.901 -2.665 11.636 1.00 91.62 97 GLN A CA 1
ATOM 726 C C . GLN A 1 97 ? -12.911 -3.412 12.551 1.00 91.62 97 GLN A C 1
ATOM 728 O O . GLN A 1 97 ? -11.697 -3.283 12.408 1.00 91.62 97 GLN A O 1
ATOM 733 N N . LYS A 1 98 ? -13.418 -4.208 13.502 1.00 91.94 98 LYS A N 1
ATOM 734 C CA . LYS A 1 98 ? -12.584 -4.909 14.494 1.00 91.94 98 LYS A CA 1
ATOM 735 C C . LYS A 1 98 ? -11.738 -6.005 13.846 1.00 91.94 98 LYS A C 1
ATOM 737 O O . LYS A 1 98 ? -10.554 -6.117 14.151 1.00 91.94 98 LYS A O 1
ATOM 742 N N . THR A 1 99 ? -12.336 -6.798 12.962 1.00 92.44 99 THR A N 1
ATOM 743 C CA . THR A 1 99 ? -11.663 -7.863 12.216 1.00 92.44 99 THR A CA 1
ATOM 744 C C . THR A 1 99 ? -10.622 -7.271 11.280 1.00 92.44 99 THR A C 1
ATOM 746 O O . THR A 1 99 ? -9.504 -7.771 11.259 1.00 92.44 99 THR A O 1
ATOM 749 N N . PHE A 1 100 ? -10.941 -6.171 10.590 1.00 92.38 100 PHE A N 1
ATOM 750 C CA . PHE A 1 100 ? -9.984 -5.466 9.739 1.00 92.38 100 PHE A CA 1
ATOM 751 C C . PHE A 1 100 ? -8.711 -5.089 10.506 1.00 92.38 100 PHE A C 1
ATOM 753 O O . PHE A 1 100 ? -7.619 -5.530 10.157 1.00 92.38 100 PHE A O 1
ATOM 760 N N . TYR A 1 101 ? -8.858 -4.358 11.615 1.00 92.25 101 TYR A N 1
ATOM 761 C CA . TYR A 1 101 ? -7.714 -3.945 12.427 1.00 92.25 101 TYR A CA 1
ATOM 762 C C . TYR A 1 101 ? -6.957 -5.127 13.030 1.00 92.25 101 TYR A C 1
ATOM 764 O O . TYR A 1 101 ? -5.730 -5.095 13.089 1.00 92.25 101 TYR A O 1
ATOM 772 N N . ARG A 1 102 ? -7.664 -6.185 13.449 1.00 93.62 102 ARG A N 1
ATOM 773 C CA . ARG A 1 102 ? -7.026 -7.406 13.954 1.00 93.62 102 ARG A CA 1
ATOM 774 C C . ARG A 1 102 ? -6.125 -8.025 12.890 1.00 93.62 102 ARG A C 1
ATOM 776 O O . ARG A 1 102 ? -4.964 -8.280 13.177 1.00 93.62 102 ARG A O 1
ATOM 783 N N . VAL A 1 103 ? -6.632 -8.202 11.671 1.00 93.44 103 VAL A N 1
ATOM 784 C CA . VAL A 1 103 ? -5.858 -8.762 10.555 1.00 93.44 103 VAL A CA 1
ATOM 785 C C . VAL A 1 103 ? -4.666 -7.868 10.217 1.00 93.44 103 VAL A C 1
ATOM 787 O O . VAL A 1 103 ? -3.548 -8.370 10.136 1.00 93.44 103 VAL A O 1
ATOM 790 N N . CYS A 1 104 ? -4.865 -6.553 10.090 1.00 92.25 104 CYS A N 1
ATOM 791 C CA . CYS A 1 104 ? -3.781 -5.614 9.795 1.00 92.25 104 CYS A CA 1
ATOM 792 C C . CYS A 1 104 ? -2.674 -5.644 10.855 1.00 92.25 104 CYS A C 1
ATOM 794 O O . CYS A 1 104 ? -1.501 -5.727 10.502 1.00 92.25 104 CYS A O 1
ATOM 796 N N . TYR A 1 105 ? -3.019 -5.615 12.147 1.00 92.50 105 TYR A N 1
ATOM 797 C CA . TYR A 1 105 ? -2.019 -5.681 13.215 1.00 92.50 105 TYR A CA 1
ATOM 798 C C . TYR A 1 105 ? -1.321 -7.040 13.282 1.00 92.50 105 TYR A C 1
ATOM 800 O O . TYR A 1 105 ? -0.112 -7.075 13.494 1.00 92.50 105 TYR A O 1
ATOM 808 N N . THR A 1 106 ? -2.038 -8.150 13.068 1.00 94.50 106 THR A N 1
ATOM 809 C CA . THR A 1 106 ? -1.420 -9.481 13.005 1.00 94.50 106 THR A CA 1
ATOM 810 C C . THR A 1 106 ? -0.422 -9.564 11.854 1.00 94.50 106 THR A C 1
ATOM 812 O O . THR A 1 106 ? 0.709 -9.985 12.067 1.00 94.50 106 THR A O 1
ATOM 815 N N . MET A 1 107 ? -0.795 -9.107 10.656 1.00 92.69 107 MET A N 1
ATOM 816 C CA . MET A 1 107 ? 0.108 -9.091 9.501 1.00 92.69 107 MET A CA 1
ATOM 817 C C . MET A 1 107 ? 1.303 -8.168 9.731 1.00 92.69 107 MET A C 1
ATOM 819 O O . MET A 1 107 ? 2.432 -8.546 9.434 1.00 92.69 107 MET A O 1
ATOM 823 N N . LEU A 1 108 ? 1.082 -6.990 10.320 1.00 91.62 108 LEU A N 1
ATOM 824 C CA . LEU A 1 108 ? 2.160 -6.068 10.666 1.00 91.62 108 LEU A CA 1
ATOM 825 C C . LEU A 1 108 ? 3.149 -6.696 11.657 1.00 91.62 108 LEU A C 1
ATOM 827 O O . LEU A 1 108 ? 4.355 -6.533 11.495 1.00 91.62 108 LEU A O 1
ATOM 831 N N . LEU A 1 109 ? 2.651 -7.433 12.651 1.00 92.75 109 LEU A N 1
ATOM 832 C CA . LEU A 1 109 ? 3.483 -8.154 13.609 1.00 92.75 109 LEU A CA 1
ATOM 833 C C . LEU A 1 109 ? 4.281 -9.267 12.924 1.00 92.75 109 LEU A C 1
ATOM 835 O O . LEU A 1 109 ? 5.485 -9.354 13.135 1.00 92.75 109 LEU A O 1
ATOM 839 N N . VAL A 1 110 ? 3.644 -10.072 12.067 1.00 94.25 110 VAL A N 1
ATOM 840 C CA . VAL A 1 110 ? 4.318 -11.141 11.310 1.00 94.25 110 VAL A CA 1
ATOM 841 C C . VAL A 1 110 ? 5.426 -10.571 10.424 1.00 94.25 110 VAL A C 1
ATOM 843 O O . VAL A 1 110 ? 6.548 -11.066 10.459 1.00 94.25 110 VAL A O 1
ATOM 846 N N . VAL A 1 111 ? 5.147 -9.502 9.675 1.00 90.56 111 VAL A N 1
ATOM 847 C CA . VAL A 1 111 ? 6.154 -8.849 8.826 1.00 90.56 111 VAL A CA 1
ATOM 848 C C . VAL A 1 111 ? 7.264 -8.229 9.672 1.00 90.56 111 VAL A C 1
ATOM 850 O O . VAL A 1 111 ? 8.432 -8.364 9.325 1.00 90.56 111 VAL A O 1
ATOM 853 N N . GLY A 1 112 ? 6.929 -7.597 10.798 1.00 89.31 112 GLY A N 1
ATOM 854 C CA . GLY A 1 112 ? 7.917 -7.056 11.730 1.00 89.31 112 GLY A CA 1
ATOM 855 C C . GLY A 1 112 ? 8.861 -8.130 12.272 1.00 89.31 112 GLY A C 1
ATOM 856 O O . GLY A 1 112 ? 10.072 -7.939 12.250 1.00 89.31 112 GLY A O 1
ATOM 857 N N . LEU A 1 113 ? 8.325 -9.281 12.691 1.00 93.56 113 LEU A N 1
ATOM 858 C CA . LEU A 1 113 ? 9.128 -10.426 13.128 1.00 93.56 113 LEU A CA 1
ATOM 859 C C . LEU A 1 113 ? 10.000 -10.976 11.997 1.00 93.56 113 LEU A C 1
ATOM 861 O O . LEU A 1 113 ? 11.173 -11.254 12.223 1.00 93.56 113 LEU A O 1
ATOM 865 N N . LYS A 1 114 ? 9.454 -11.082 10.781 1.00 91.44 114 LYS A N 1
ATOM 866 C CA . LYS A 1 114 ? 10.203 -11.534 9.603 1.00 91.44 114 LYS A CA 1
ATOM 867 C C . LYS A 1 114 ? 11.387 -10.613 9.308 1.00 91.44 114 LYS A C 1
ATOM 869 O O . LYS A 1 114 ? 12.487 -11.097 9.097 1.00 91.44 114 LYS A O 1
ATOM 874 N N . LEU A 1 115 ? 11.181 -9.297 9.352 1.00 88.06 115 LEU A N 1
ATOM 875 C CA . LEU A 1 115 ? 12.248 -8.317 9.127 1.00 88.06 115 LEU A CA 1
ATOM 876 C C . LEU A 1 115 ? 13.325 -8.350 10.219 1.00 88.06 115 LEU A C 1
ATOM 878 O O . LEU A 1 115 ? 14.494 -8.128 9.921 1.00 88.06 115 LEU A O 1
ATOM 882 N N . LEU A 1 116 ? 12.950 -8.626 11.473 1.00 91.94 116 LEU A N 1
ATOM 883 C CA . LEU A 1 116 ? 13.923 -8.830 12.549 1.00 91.94 116 LEU A CA 1
ATOM 884 C C . LEU A 1 116 ? 14.739 -10.105 12.334 1.0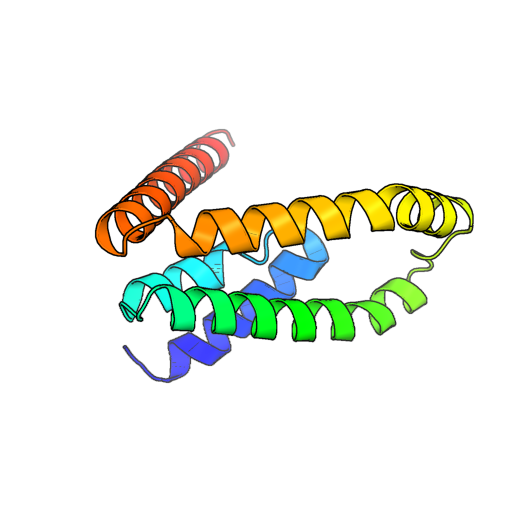0 91.94 116 LEU A C 1
ATOM 886 O O . LEU A 1 116 ? 15.942 -10.074 12.550 1.00 91.94 116 LEU A O 1
ATOM 890 N N . ALA A 1 117 ? 14.105 -11.195 11.896 1.00 93.19 117 ALA A N 1
ATOM 891 C CA . ALA A 1 117 ? 14.803 -12.435 11.571 1.00 93.19 117 ALA A CA 1
ATOM 892 C C . ALA A 1 117 ? 15.796 -12.228 10.418 1.00 93.19 117 ALA A C 1
ATOM 894 O O . ALA A 1 117 ? 16.980 -12.491 10.601 1.00 93.19 117 ALA A O 1
ATOM 895 N N . ASP A 1 118 ? 15.354 -11.645 9.297 1.00 89.62 118 ASP A N 1
ATOM 896 C CA . ASP A 1 118 ? 16.242 -11.330 8.166 1.00 89.62 118 ASP A CA 1
ATOM 897 C C . ASP A 1 118 ? 17.423 -10.440 8.589 1.00 89.62 118 ASP A C 1
ATOM 899 O O . ASP A 1 118 ? 18.528 -10.574 8.079 1.00 89.62 118 ASP A O 1
ATOM 903 N N . GLY A 1 119 ? 17.183 -9.492 9.502 1.00 87.44 119 GLY A N 1
ATOM 904 C CA . GLY A 1 119 ? 18.209 -8.578 10.003 1.00 87.44 119 GLY A CA 1
ATOM 905 C C . GLY A 1 119 ? 19.153 -9.193 11.038 1.00 87.44 119 GLY A C 1
ATOM 906 O O . GLY A 1 119 ? 20.164 -8.575 11.357 1.00 87.44 119 GLY A O 1
ATOM 907 N N . LEU A 1 120 ? 18.827 -10.363 11.591 1.00 91.06 120 LEU A N 1
ATOM 908 C CA . LEU A 1 120 ? 19.694 -11.133 12.487 1.00 91.06 120 LEU A CA 1
ATOM 909 C C . LEU A 1 120 ? 20.494 -12.200 11.727 1.00 91.06 120 LEU A C 1
ATOM 911 O O . LEU A 1 120 ? 21.564 -12.580 12.190 1.00 91.06 120 LEU A O 1
ATOM 915 N N . GLU A 1 121 ? 20.003 -12.645 10.570 1.00 71.31 121 GLU A N 1
ATOM 916 C CA . GLU A 1 121 ? 20.667 -13.591 9.660 1.00 71.31 121 GLU A CA 1
ATOM 917 C C . GLU A 1 121 ? 21.746 -12.931 8.766 1.00 71.31 121 GLU A C 1
ATOM 919 O O . GLU A 1 121 ? 21.906 -13.314 7.608 1.00 71.31 121 GLU A O 1
ATOM 924 N N . PHE A 1 122 ? 22.495 -11.948 9.290 1.00 52.97 122 PHE A N 1
ATOM 925 C CA . PHE A 1 122 ? 23.698 -11.425 8.617 1.00 52.97 122 PHE A CA 1
ATOM 926 C C . PHE A 1 122 ? 24.756 -12.509 8.380 1.00 52.97 122 PHE A C 1
ATOM 928 O O . PHE A 1 122 ? 25.022 -13.299 9.318 1.00 52.97 122 PHE A O 1
#

Secondary structure (DSSP, 8-state):
--TTHHHHHHHHHHHHHHHSS-THHHHHHHHHHTT--HHHHHHHHHHHHHHHHHHHHHHHHHTT---HHHHHHHHHHHHHHHHHHHHHHHHHHHS-HHHHHHHHHHHHHHHHHHHHHHHH--

Radius of gyration: 16.63 Å; Cα contacts (8 Å, |Δi|>4): 45; chains: 1; bounding box: 42×30×42 Å

Foldseek 3Di:
DDPVLVVVLLVVLLVCCLPPVNSPQSLLVVLLVVLDQLVVSVVVSVVSVVVSVVVVVVVCVVVVVDDPVVVVVCVVCVVVVVVVVVVVVVVSVVDDSVRVSVVSVVVSVVVVVVVVVVVVVD

Solvent-accessible surface area (backbone atoms only — not comparable to full-atom values): 6872 Å² total; per-residue (Å²): 132,68,80,68,54,55,63,50,25,49,52,52,14,53,53,33,35,70,78,69,68,55,22,60,58,47,43,48,58,54,51,62,70,71,64,57,57,63,67,59,47,51,53,50,51,51,55,52,50,52,53,51,56,57,60,44,49,60,62,38,54,75,73,59,63,77,38,72,68,52,50,52,53,46,59,70,43,44,64,56,51,53,52,52,51,55,50,50,54,55,51,51,75,72,54,52,66,68,59,50,54,50,52,53,53,51,51,51,50,53,51,52,52,50,53,51,50,61,69,66,68,116

pLDDT: mean 90.64, std 5.57, range [52.97, 97.12]

Mean predicted aligned error: 4.86 Å